Protein AF-A0A961DXA1-F1 (afdb_monomer_lite)

Radius of gyration: 20.03 Å; chains: 1; bounding box: 46×33×46 Å

Structure (mmCIF, N/CA/C/O backbone):
data_AF-A0A961DXA1-F1
#
_entry.id   AF-A0A961DXA1-F1
#
loop_
_atom_site.group_PDB
_atom_site.id
_atom_site.type_symbol
_atom_site.label_atom_id
_atom_site.label_alt_id
_atom_site.label_comp_id
_atom_site.label_asym_id
_atom_site.label_entity_id
_atom_site.label_seq_id
_atom_site.pdbx_PDB_ins_code
_atom_site.Cartn_x
_atom_site.Cartn_y
_atom_site.Cartn_z
_atom_site.occupancy
_atom_site.B_iso_or_equiv
_atom_site.auth_seq_id
_atom_site.auth_comp_id
_atom_site.auth_asym_id
_atom_site.auth_atom_id
_atom_site.pdbx_PDB_model_num
ATOM 1 N N . LYS A 1 1 ? -13.121 -15.290 17.271 1.00 86.81 1 LYS A N 1
ATOM 2 C CA . LYS A 1 1 ? -14.199 -15.641 16.306 1.00 86.81 1 LYS A CA 1
ATOM 3 C C . LYS A 1 1 ? -14.186 -14.583 15.214 1.00 86.81 1 LYS A C 1
ATOM 5 O O . LYS A 1 1 ? -14.109 -13.421 15.574 1.00 86.81 1 LYS A O 1
ATOM 10 N N . VAL A 1 2 ? -14.230 -14.962 13.937 1.00 93.38 2 VAL A N 1
ATOM 11 C CA . VAL A 1 2 ? -14.246 -14.004 12.815 1.00 93.38 2 VAL A CA 1
ATOM 12 C C . VAL A 1 2 ? -15.677 -13.859 12.297 1.00 93.38 2 VAL A C 1
ATOM 14 O O . VAL A 1 2 ? -16.387 -14.860 12.191 1.00 93.38 2 VAL A O 1
ATOM 17 N N . VAL A 1 3 ? -16.096 -12.627 11.999 1.00 96.19 3 VAL A N 1
ATOM 18 C CA . VAL A 1 3 ? -17.379 -12.318 11.351 1.00 96.19 3 VAL A CA 1
ATOM 19 C C . VAL A 1 3 ? -17.080 -11.626 10.025 1.00 96.19 3 VAL A C 1
ATOM 21 O O . VAL A 1 3 ? -16.496 -10.549 10.012 1.00 96.19 3 VAL A O 1
ATOM 24 N N . LEU A 1 4 ? -17.459 -12.258 8.914 1.00 96.62 4 LEU A N 1
ATOM 25 C CA . LEU A 1 4 ? -17.276 -11.705 7.574 1.00 96.62 4 LEU A CA 1
ATOM 26 C C . LEU A 1 4 ? -18.495 -10.856 7.194 1.00 96.62 4 LEU A C 1
ATOM 28 O O . LEU A 1 4 ? -19.601 -11.380 7.066 1.00 96.62 4 LEU A O 1
ATOM 32 N N . LEU A 1 5 ? -18.276 -9.558 6.997 1.00 97.38 5 LEU A N 1
ATOM 33 C CA . LEU A 1 5 ? -19.276 -8.621 6.489 1.00 97.38 5 LEU A CA 1
ATOM 34 C C . LEU A 1 5 ? -19.124 -8.483 4.971 1.00 97.38 5 LEU A C 1
ATOM 36 O O . LEU A 1 5 ? -18.008 -8.410 4.462 1.00 97.38 5 LEU A O 1
ATOM 40 N N . THR A 1 6 ? -20.242 -8.484 4.241 1.00 97.06 6 THR A N 1
ATOM 41 C CA . THR A 1 6 ? -20.252 -8.347 2.775 1.00 97.06 6 THR A CA 1
ATOM 42 C C . THR A 1 6 ? -21.432 -7.499 2.308 1.00 97.06 6 THR A C 1
ATOM 44 O O . THR A 1 6 ? -22.457 -7.408 2.986 1.00 97.06 6 THR A O 1
ATOM 47 N N . GLY A 1 7 ? -21.295 -6.892 1.127 1.00 98.25 7 GLY A N 1
ATOM 48 C CA . GLY A 1 7 ? -22.300 -5.998 0.551 1.00 98.25 7 GLY A CA 1
ATOM 49 C C . GLY A 1 7 ? -22.149 -4.546 1.016 1.00 98.25 7 GLY A C 1
ATOM 50 O O . GLY A 1 7 ? -21.537 -4.260 2.042 1.00 98.25 7 GLY A O 1
ATOM 51 N N . ALA A 1 8 ? -22.701 -3.615 0.233 1.00 98.12 8 ALA A N 1
ATOM 52 C CA . ALA A 1 8 ? -22.456 -2.180 0.394 1.00 98.12 8 ALA A CA 1
ATOM 53 C C . ALA A 1 8 ? -22.801 -1.656 1.798 1.00 98.12 8 ALA A C 1
ATOM 55 O O . ALA A 1 8 ? -21.981 -0.983 2.409 1.00 98.12 8 ALA A O 1
ATOM 56 N N . THR A 1 9 ? -23.969 -2.012 2.338 1.00 97.81 9 THR A N 1
ATOM 57 C CA . THR A 1 9 ? -24.428 -1.537 3.655 1.00 97.81 9 THR A CA 1
ATOM 58 C C . THR A 1 9 ? -23.549 -2.038 4.800 1.00 97.81 9 THR A C 1
ATOM 60 O O . THR A 1 9 ? -23.191 -1.269 5.687 1.00 97.81 9 THR A O 1
ATOM 63 N N . ALA A 1 10 ? -23.171 -3.319 4.783 1.00 97.50 10 ALA A N 1
ATOM 64 C CA . ALA A 1 10 ? -22.321 -3.884 5.827 1.00 97.50 10 ALA A CA 1
ATOM 65 C C . ALA A 1 10 ? -20.887 -3.337 5.736 1.00 97.50 10 ALA A C 1
ATOM 67 O O . ALA A 1 10 ? -20.267 -3.057 6.760 1.00 97.50 10 ALA A O 1
ATOM 68 N N . ASN A 1 11 ? -20.387 -3.127 4.514 1.00 97.69 11 ASN A N 1
ATOM 69 C CA . ASN A 1 11 ? -19.093 -2.495 4.283 1.00 97.69 11 ASN A CA 1
ATOM 70 C C . ASN A 1 11 ? -19.090 -1.026 4.722 1.00 97.69 11 ASN A C 1
ATOM 72 O O . ASN A 1 11 ? -18.104 -0.581 5.295 1.00 97.69 11 ASN A O 1
ATOM 76 N N . GLU A 1 12 ? -20.169 -0.274 4.487 1.00 97.31 12 GLU A N 1
ATOM 77 C CA . GLU A 1 12 ? -20.277 1.109 4.960 1.00 97.31 12 GLU A CA 1
ATOM 78 C C . GLU A 1 12 ? -20.164 1.178 6.484 1.00 97.31 12 GLU A C 1
ATOM 80 O O . GLU A 1 12 ? -19.378 1.974 6.992 1.00 97.31 12 GLU A O 1
ATOM 85 N N . PHE A 1 13 ? -20.887 0.313 7.201 1.00 96.62 13 PHE A N 1
ATOM 86 C CA . PHE A 1 13 ? -20.749 0.191 8.652 1.00 96.62 13 PHE A CA 1
ATOM 87 C C . PHE A 1 13 ? -19.298 -0.111 9.051 1.00 96.62 13 PHE A C 1
ATOM 89 O O . PHE A 1 13 ? -18.731 0.609 9.865 1.00 96.62 13 PHE A O 1
ATOM 96 N N . PHE A 1 14 ? -18.682 -1.126 8.438 1.00 95.56 1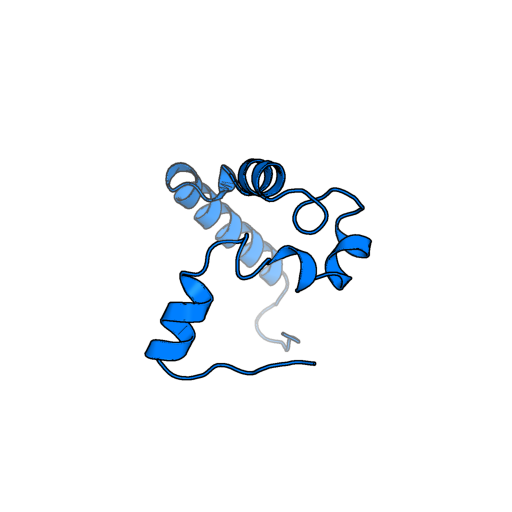4 PHE A N 1
ATOM 97 C CA . PHE A 1 14 ? -17.320 -1.542 8.773 1.00 95.56 14 PHE A CA 1
ATOM 98 C C . PHE A 1 14 ? -16.278 -0.438 8.529 1.00 95.56 14 PHE A C 1
ATOM 100 O O . PHE A 1 14 ? -15.434 -0.199 9.383 1.00 95.56 14 PHE A O 1
ATOM 107 N N . PHE A 1 15 ? -16.335 0.253 7.385 1.00 94.19 15 PHE A N 1
ATOM 108 C CA . PHE A 1 15 ? -15.339 1.266 7.013 1.00 94.19 15 PHE A CA 1
ATOM 109 C C . PHE A 1 15 ? -15.564 2.638 7.656 1.00 94.19 15 PHE A C 1
ATOM 111 O O . PHE A 1 15 ? -14.637 3.447 7.670 1.00 94.19 15 PHE A O 1
ATOM 118 N N . ARG A 1 16 ? -16.781 2.941 8.129 1.00 94.31 16 ARG A N 1
ATOM 119 C CA . ARG A 1 16 ? -17.105 4.229 8.770 1.00 94.31 16 ARG A CA 1
ATOM 120 C C . ARG A 1 16 ? -17.153 4.160 10.298 1.00 94.31 16 ARG A C 1
ATOM 122 O O . ARG A 1 16 ? -17.343 5.209 10.911 1.00 94.31 16 ARG A O 1
ATOM 129 N N . ALA A 1 17 ? -17.018 2.975 10.893 1.00 93.88 17 ALA A N 1
ATOM 130 C CA . ALA A 1 17 ? -16.917 2.810 12.339 1.00 93.88 17 ALA A CA 1
ATOM 131 C C . ALA A 1 17 ? -15.705 3.574 12.896 1.00 93.88 17 ALA A C 1
ATOM 133 O O . ALA A 1 17 ? -14.671 3.678 12.232 1.00 93.88 17 ALA A O 1
ATOM 134 N N . ALA A 1 18 ? -15.839 4.123 14.104 1.00 88.00 18 ALA A N 1
ATOM 135 C CA . ALA A 1 18 ? -14.708 4.718 14.805 1.00 88.00 18 ALA A CA 1
ATOM 136 C C . ALA A 1 18 ? -13.772 3.617 15.334 1.00 88.00 18 ALA A C 1
ATOM 138 O O . ALA A 1 18 ? -14.220 2.501 15.595 1.00 88.00 18 ALA A O 1
ATOM 139 N N . ASP A 1 19 ? -12.498 3.945 15.568 1.00 83.62 19 ASP A N 1
ATOM 140 C CA . ASP A 1 19 ? -11.534 3.007 16.172 1.00 83.62 19 ASP A CA 1
ATOM 141 C C . ASP A 1 19 ? -11.997 2.521 17.564 1.00 83.62 19 ASP A C 1
ATOM 143 O O . ASP A 1 19 ? -11.670 1.414 17.975 1.00 83.62 19 ASP A O 1
ATOM 147 N N . GLU A 1 20 ? -12.801 3.322 18.276 1.00 85.56 20 GLU A N 1
ATOM 148 C CA . GLU A 1 20 ? -13.428 2.954 19.557 1.00 85.56 20 GLU A CA 1
ATOM 149 C C . GLU A 1 20 ? -14.463 1.822 19.412 1.00 85.56 20 GLU A C 1
ATOM 151 O O . GLU A 1 20 ? -14.644 1.030 20.338 1.00 85.56 20 GLU A O 1
ATOM 156 N N . ASP A 1 21 ? -15.129 1.735 18.254 1.00 87.38 21 ASP A N 1
ATOM 157 C CA . ASP A 1 21 ? -16.131 0.709 17.947 1.00 87.38 21 ASP A CA 1
ATOM 158 C C . ASP A 1 21 ? -15.490 -0.535 17.312 1.00 87.38 21 ASP A C 1
ATOM 160 O O . ASP A 1 21 ? -15.876 -1.667 17.617 1.00 87.38 21 ASP A O 1
ATOM 164 N N . LEU A 1 22 ? -14.528 -0.327 16.405 1.00 88.25 22 LEU A N 1
ATOM 165 C CA . LEU A 1 22 ? -13.791 -1.368 15.687 1.00 88.25 22 LEU A CA 1
ATOM 166 C C . LEU A 1 22 ? -12.299 -1.007 15.603 1.00 88.25 22 LEU A C 1
ATOM 168 O O . LEU A 1 22 ? -11.851 -0.403 14.631 1.00 88.25 22 LEU A O 1
ATOM 172 N N . ASP A 1 23 ? -11.521 -1.429 16.602 1.00 84.06 23 ASP A N 1
ATOM 173 C CA . ASP A 1 23 ? -10.089 -1.123 16.666 1.00 84.06 23 ASP A CA 1
ATOM 174 C C . ASP A 1 23 ? -9.276 -1.914 15.626 1.00 84.06 23 ASP A C 1
ATOM 176 O O . ASP A 1 23 ? -9.191 -3.148 15.643 1.00 84.06 23 ASP A O 1
ATOM 180 N N . GLN A 1 24 ? -8.611 -1.185 14.731 1.00 79.69 24 GLN A N 1
ATOM 181 C CA . GLN A 1 24 ? -7.718 -1.751 13.727 1.00 79.69 24 GLN A CA 1
ATOM 182 C C . GLN A 1 24 ? -6.433 -2.359 14.329 1.00 79.69 24 GLN A C 1
ATOM 184 O O . GLN A 1 24 ? -5.835 -3.236 13.706 1.00 79.69 24 GLN A O 1
ATOM 189 N N . ALA A 1 25 ? -5.977 -1.906 15.505 1.00 75.81 25 ALA A N 1
ATOM 190 C CA . ALA A 1 25 ? -4.763 -2.407 16.169 1.00 75.81 25 ALA A CA 1
ATOM 191 C C . ALA A 1 25 ? -4.817 -3.928 16.384 1.00 75.81 25 ALA A C 1
ATOM 193 O O . ALA A 1 25 ? -3.903 -4.664 16.005 1.00 75.81 25 ALA A O 1
ATOM 194 N N . GLU A 1 26 ? -5.952 -4.389 16.906 1.00 79.44 26 GLU A N 1
ATOM 195 C CA . GLU A 1 26 ? -6.211 -5.783 17.268 1.00 79.44 26 GLU A CA 1
ATOM 196 C C . GLU A 1 26 ? -6.286 -6.717 16.048 1.00 79.44 26 GLU A C 1
ATOM 198 O O . GLU A 1 26 ? -6.152 -7.935 16.173 1.00 79.44 26 GLU A O 1
ATOM 203 N N . ALA A 1 27 ? -6.475 -6.169 14.844 1.00 84.12 27 ALA A N 1
ATOM 204 C CA . ALA A 1 27 ? -6.599 -6.958 13.623 1.00 84.12 27 ALA A CA 1
ATOM 205 C C . ALA A 1 27 ? -5.247 -7.437 13.057 1.00 84.12 27 ALA A C 1
ATOM 207 O O . ALA A 1 27 ? -5.218 -8.413 1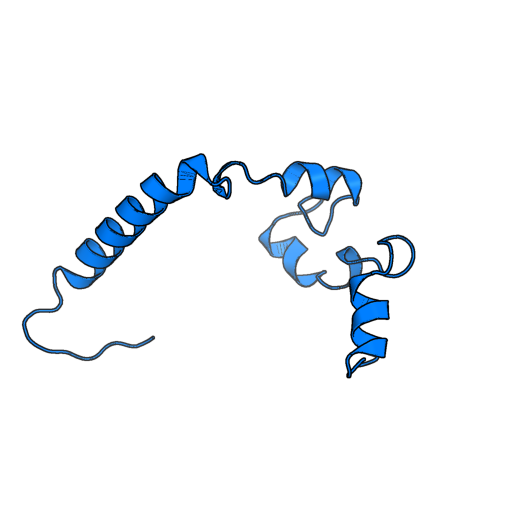2.301 1.00 84.12 27 ALA A O 1
ATOM 208 N N . TYR A 1 28 ? -4.129 -6.792 13.418 1.00 82.94 28 TYR A N 1
ATOM 209 C CA . TYR A 1 28 ? -2.813 -7.039 12.806 1.00 82.94 28 TYR A CA 1
ATOM 210 C C . TYR A 1 28 ? -1.682 -7.357 13.809 1.00 82.94 28 TYR A C 1
ATOM 212 O O . TYR A 1 28 ? -0.563 -6.860 13.642 1.00 82.94 28 TYR A O 1
ATOM 220 N N . PRO A 1 29 ? -1.887 -8.239 14.811 1.00 82.88 29 PRO A N 1
ATOM 221 C CA . PRO A 1 29 ? -0.871 -8.529 15.833 1.00 82.88 29 PRO A CA 1
ATOM 222 C C . PRO A 1 29 ? 0.400 -9.178 15.259 1.00 82.88 29 PRO A C 1
ATOM 224 O O . PRO A 1 29 ? 1.477 -9.114 15.849 1.00 82.88 29 PRO A O 1
ATOM 227 N N . PHE A 1 30 ? 0.303 -9.786 14.075 1.00 85.81 30 PHE A N 1
ATOM 228 C CA . PHE A 1 30 ? 1.435 -10.386 13.367 1.00 85.81 30 PHE A CA 1
ATOM 229 C C . PHE A 1 30 ? 2.413 -9.355 12.779 1.00 85.81 30 PHE A C 1
ATOM 231 O O . PHE A 1 30 ? 3.500 -9.738 12.353 1.00 85.81 30 PHE A O 1
ATOM 238 N N . MET A 1 31 ? 2.072 -8.061 12.777 1.00 87.69 31 MET A N 1
ATOM 239 C CA . MET A 1 31 ? 2.981 -6.996 12.339 1.00 87.69 31 MET A CA 1
ATOM 240 C C . MET A 1 31 ? 3.925 -6.523 13.454 1.00 87.69 31 MET A C 1
ATOM 242 O O . MET A 1 31 ? 4.997 -5.998 13.153 1.00 87.69 31 MET A O 1
ATOM 246 N N . THR A 1 32 ? 3.587 -6.744 14.730 1.00 87.06 32 THR A N 1
ATOM 247 C CA . THR A 1 32 ? 4.412 -6.318 15.876 1.00 87.06 32 THR A CA 1
ATOM 248 C C . THR A 1 32 ? 5.836 -6.895 15.846 1.00 87.06 32 THR A C 1
ATOM 250 O O . THR A 1 32 ? 6.778 -6.144 16.098 1.00 87.06 32 THR A O 1
ATOM 253 N N . PRO A 1 33 ? 6.072 -8.173 15.485 1.00 89.25 33 PRO A N 1
ATOM 254 C CA . PRO A 1 33 ? 7.433 -8.698 15.342 1.00 89.25 33 PRO A CA 1
ATOM 255 C C . PRO A 1 33 ? 8.235 -8.075 14.188 1.00 89.25 33 PRO A C 1
ATOM 257 O O . PRO A 1 33 ? 9.460 -8.102 14.228 1.00 89.25 33 PRO A O 1
ATOM 260 N N . ILE A 1 34 ? 7.563 -7.531 13.166 1.00 89.25 34 ILE A N 1
ATOM 261 C CA . ILE A 1 34 ? 8.198 -6.934 11.981 1.00 89.25 34 ILE A CA 1
ATOM 262 C C . ILE A 1 34 ? 8.566 -5.474 12.257 1.00 89.25 34 ILE A C 1
ATOM 264 O O . ILE A 1 34 ? 9.698 -5.061 12.019 1.00 89.25 34 ILE A O 1
ATOM 268 N N . PHE A 1 35 ? 7.611 -4.688 12.763 1.00 86.19 35 PHE A N 1
ATOM 269 C CA . PHE A 1 35 ? 7.797 -3.253 12.995 1.00 86.19 35 PHE A CA 1
ATOM 270 C C . PHE A 1 35 ? 8.400 -2.915 14.359 1.00 86.19 35 PHE A C 1
ATOM 272 O O . PHE A 1 35 ? 8.966 -1.836 14.527 1.00 86.19 35 PHE A O 1
ATOM 279 N N . GLY A 1 36 ? 8.303 -3.831 15.319 1.00 84.19 36 GLY A N 1
ATOM 280 C CA . GLY A 1 36 ? 8.681 -3.604 16.705 1.00 84.19 36 GLY A CA 1
ATOM 281 C C . GLY A 1 36 ? 7.501 -3.168 17.574 1.00 84.19 36 GLY A C 1
ATOM 282 O O . GLY A 1 36 ? 6.447 -2.749 17.096 1.00 84.19 36 GLY A O 1
ATOM 283 N N . LYS A 1 37 ? 7.698 -3.286 18.891 1.00 85.81 37 LYS A N 1
ATOM 284 C CA . LYS A 1 37 ? 6.697 -2.887 19.883 1.00 85.81 37 LYS A CA 1
ATOM 285 C C . LYS A 1 37 ? 6.490 -1.372 19.887 1.00 85.81 37 LYS A C 1
ATOM 287 O O . LYS A 1 37 ? 7.463 -0.624 19.787 1.00 85.81 37 LYS A O 1
ATOM 292 N N . GLY A 1 38 ? 5.253 -0.920 20.060 1.00 79.06 38 GLY A N 1
ATOM 293 C CA . GLY A 1 38 ? 4.894 0.499 20.097 1.00 79.06 38 GLY A CA 1
ATOM 294 C C . GLY A 1 38 ? 4.923 1.203 18.738 1.00 79.06 38 GLY A C 1
ATOM 295 O O . GLY A 1 38 ? 4.963 2.434 18.701 1.00 79.06 38 GLY A O 1
ATOM 296 N N . VAL A 1 39 ? 4.950 0.460 17.625 1.00 79.06 39 VAL A N 1
ATOM 297 C CA . VAL A 1 39 ? 5.089 1.007 16.266 1.00 79.06 39 VAL A CA 1
ATOM 298 C C . VAL A 1 39 ? 3.834 0.724 15.447 1.00 79.06 39 VAL A C 1
ATOM 300 O O . VAL A 1 39 ? 3.406 -0.422 15.330 1.00 79.06 39 VAL A O 1
ATOM 303 N N . VAL A 1 40 ? 3.269 1.778 14.845 1.00 78.31 40 VAL A N 1
ATOM 304 C CA . VAL A 1 40 ? 2.070 1.753 13.987 1.00 78.31 40 VAL A CA 1
A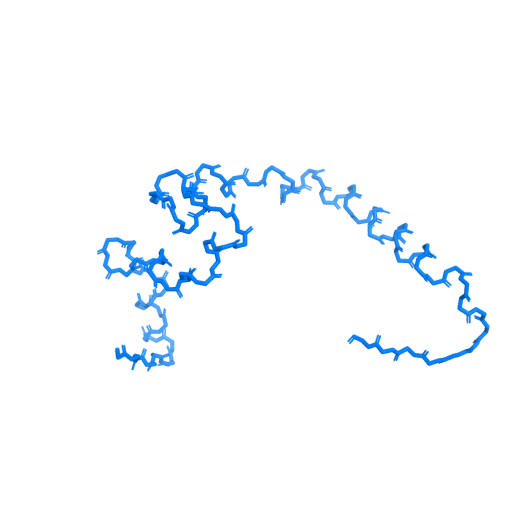TOM 305 C C . VAL A 1 40 ? 0.907 1.009 14.649 1.00 78.31 40 VAL A C 1
ATOM 307 O O . VAL A 1 40 ? 0.142 1.630 15.379 1.00 78.31 40 VAL A O 1
ATOM 310 N N . PHE A 1 41 ? 0.774 -0.298 14.412 1.00 72.81 41 PHE A N 1
ATOM 311 C CA . PHE A 1 41 ? -0.339 -1.124 14.878 1.00 72.81 41 PHE A CA 1
ATOM 312 C C . PHE A 1 41 ? -0.237 -1.526 16.352 1.00 72.81 41 PHE A C 1
ATOM 314 O O . PHE A 1 41 ? -1.259 -1.812 16.955 1.00 72.81 41 PHE A O 1
ATOM 321 N N . ASP A 1 42 ? 0.959 -1.455 16.944 1.00 75.94 42 ASP A N 1
ATOM 322 C CA . ASP A 1 42 ? 1.182 -1.660 18.387 1.00 75.94 42 ASP A CA 1
ATOM 323 C C . ASP A 1 42 ? 1.222 -0.324 19.165 1.00 75.94 42 ASP A C 1
ATOM 325 O O . ASP A 1 42 ? 1.675 -0.261 20.305 1.00 75.94 42 ASP A O 1
ATOM 329 N N . ALA A 1 43 ? 0.806 0.777 18.526 1.00 77.12 43 ALA A N 1
ATOM 330 C CA . ALA A 1 43 ? 0.733 2.118 19.107 1.00 77.12 43 ALA A CA 1
ATOM 331 C C . ALA A 1 43 ? -0.720 2.604 19.222 1.00 77.12 43 ALA A C 1
ATOM 333 O O . ALA A 1 43 ? -1.585 2.149 18.466 1.00 77.12 43 ALA A O 1
ATOM 334 N N . SER A 1 44 ? -0.963 3.572 20.122 1.00 77.00 44 SER A N 1
ATOM 335 C CA . SER A 1 44 ? -2.283 4.200 20.277 1.00 77.00 44 SER A CA 1
ATOM 336 C C . SER A 1 44 ? -2.762 4.840 18.963 1.00 77.00 44 SER A C 1
ATOM 338 O O . SER A 1 44 ? -1.922 5.239 18.140 1.00 77.00 44 SER A O 1
ATOM 340 N N . PRO A 1 45 ? -4.084 4.981 18.754 1.00 73.75 45 PRO A N 1
ATOM 341 C CA . PRO A 1 45 ? -4.642 5.565 17.532 1.00 73.75 45 PRO A CA 1
ATOM 342 C C . PRO A 1 45 ? -4.045 6.938 17.179 1.00 73.75 45 PRO A C 1
ATOM 344 O O . PRO A 1 45 ? -3.684 7.194 16.026 1.00 73.75 45 PRO A O 1
ATOM 347 N N . GLU A 1 46 ? -3.834 7.802 18.175 1.00 73.81 46 GLU A N 1
ATOM 348 C CA . GLU A 1 46 ? -3.259 9.142 17.999 1.00 73.81 46 GLU A CA 1
ATOM 349 C C . GLU A 1 46 ? -1.815 9.068 17.491 1.00 73.81 46 GLU A C 1
ATOM 351 O O . GLU A 1 46 ? -1.454 9.716 16.504 1.00 73.81 46 GLU A O 1
ATOM 356 N N . ARG A 1 47 ? -0.998 8.215 18.124 1.00 73.19 47 ARG A N 1
ATOM 357 C CA . ARG A 1 47 ? 0.411 8.001 17.770 1.00 73.19 47 ARG A CA 1
ATOM 358 C C . ARG A 1 47 ? 0.538 7.413 16.364 1.00 73.19 47 ARG A C 1
ATOM 360 O O . ARG A 1 47 ? 1.398 7.828 15.588 1.00 73.19 47 ARG A O 1
ATOM 367 N N . ARG A 1 48 ? -0.339 6.472 16.008 1.00 72.88 48 ARG A N 1
ATOM 368 C CA . ARG A 1 48 ? -0.388 5.861 14.674 1.00 72.88 48 ARG A CA 1
ATOM 369 C C . ARG A 1 48 ? -0.712 6.891 13.602 1.00 72.88 48 ARG A C 1
ATOM 371 O O . ARG A 1 48 ? -0.048 6.917 12.567 1.00 72.88 48 ARG A O 1
ATOM 378 N N . LYS A 1 49 ? -1.696 7.757 13.856 1.00 68.38 49 LYS A N 1
ATOM 379 C CA . LYS A 1 49 ? -2.086 8.827 12.933 1.00 68.38 49 LYS A CA 1
ATOM 380 C C . LYS A 1 49 ? -0.919 9.770 12.653 1.00 68.38 49 LYS A C 1
ATOM 382 O O . LYS A 1 49 ? -0.690 10.117 11.501 1.00 68.38 49 LYS A O 1
ATOM 387 N N . GLU A 1 50 ? -0.138 10.139 13.666 1.00 69.75 50 GLU A N 1
ATOM 388 C CA . GLU A 1 50 ? 1.089 10.931 13.490 1.00 69.75 50 GLU A CA 1
ATOM 389 C C . GLU A 1 50 ? 2.135 10.204 12.631 1.00 69.75 50 GLU A C 1
ATOM 391 O O . GLU A 1 50 ? 2.672 10.795 11.695 1.00 69.75 50 GLU A O 1
ATOM 396 N N . MET A 1 51 ? 2.374 8.913 12.887 1.00 68.44 51 MET A N 1
ATOM 397 C CA . MET A 1 51 ? 3.351 8.102 12.142 1.00 68.44 51 MET A CA 1
ATOM 398 C C . MET A 1 51 ? 2.936 7.836 10.688 1.00 68.44 51 MET A C 1
ATOM 400 O O . MET A 1 51 ? 3.790 7.731 9.809 1.00 68.44 51 MET A O 1
ATOM 404 N N . LEU A 1 52 ? 1.631 7.743 10.422 1.00 65.25 52 LEU A N 1
ATOM 405 C CA . LEU A 1 52 ? 1.068 7.525 9.088 1.00 65.25 52 LEU A CA 1
ATOM 406 C C . LEU A 1 52 ? 0.980 8.797 8.239 1.00 65.25 52 LEU A C 1
ATOM 408 O O . LEU A 1 52 ? 0.654 8.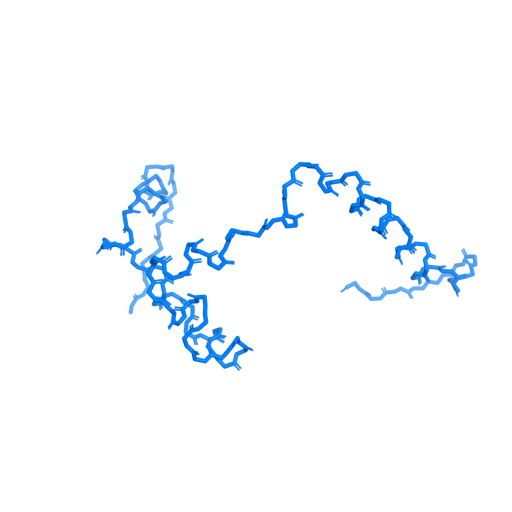693 7.054 1.00 65.25 52 LEU A O 1
ATOM 412 N N . HIS A 1 53 ? 1.300 9.982 8.778 1.00 63.59 53 HIS A N 1
ATOM 413 C CA . HIS A 1 53 ? 1.466 11.198 7.974 1.00 63.59 53 HIS A CA 1
ATOM 414 C C . HIS A 1 53 ? 2.747 11.106 7.133 1.00 63.59 53 HIS A C 1
ATOM 416 O O . HIS A 1 53 ? 3.732 11.814 7.340 1.00 63.59 53 HIS A O 1
ATOM 422 N N . ASN A 1 54 ? 2.720 10.211 6.151 1.00 64.81 54 ASN A N 1
ATOM 423 C CA . ASN A 1 54 ? 3.818 9.955 5.249 1.00 64.81 54 ASN A CA 1
ATOM 424 C C . ASN A 1 54 ? 3.923 11.116 4.257 1.00 64.81 54 ASN A C 1
ATOM 426 O O . ASN A 1 54 ? 3.198 11.189 3.261 1.00 64.81 54 ASN A O 1
ATOM 430 N N . SER A 1 55 ? 4.831 12.048 4.542 1.00 76.00 55 SER A N 1
ATOM 431 C CA . SER A 1 55 ? 5.130 13.179 3.664 1.00 76.00 55 SER A CA 1
ATOM 432 C C . SER A 1 55 ? 5.512 12.724 2.257 1.00 76.00 55 SER A C 1
ATOM 434 O O . SER A 1 55 ? 5.170 13.413 1.301 1.00 76.00 55 SER A O 1
ATOM 436 N N . ALA A 1 56 ? 6.108 11.535 2.104 1.00 79.44 56 ALA A N 1
ATOM 437 C CA . ALA A 1 56 ? 6.515 11.007 0.809 1.00 79.44 56 ALA A CA 1
ATOM 438 C C . ALA A 1 56 ? 5.335 10.729 -0.135 1.00 79.44 56 ALA A C 1
ATOM 440 O O . ALA A 1 56 ? 5.531 10.740 -1.346 1.00 79.44 56 ALA A O 1
ATOM 441 N N . LEU A 1 57 ? 4.115 10.515 0.370 1.00 82.25 57 LEU A N 1
ATOM 442 C CA . LEU A 1 57 ? 2.936 10.262 -0.471 1.00 82.25 57 LEU A CA 1
ATOM 443 C C . LEU A 1 57 ? 2.218 11.545 -0.917 1.00 82.25 57 LEU A C 1
ATOM 445 O O . LEU A 1 57 ? 1.186 11.478 -1.583 1.00 82.25 57 LEU A O 1
ATOM 449 N N . ARG A 1 58 ? 2.748 12.728 -0.581 1.00 85.69 58 ARG A N 1
ATOM 450 C CA . ARG A 1 58 ? 2.161 14.000 -1.022 1.00 85.69 58 ARG A CA 1
ATOM 451 C C . ARG A 1 58 ? 2.382 14.231 -2.517 1.00 85.69 58 ARG A C 1
ATOM 453 O O . ARG A 1 58 ? 3.423 13.875 -3.068 1.00 85.69 58 ARG A O 1
ATOM 460 N N . GLY A 1 59 ? 1.413 14.904 -3.143 1.00 86.81 59 GLY A N 1
ATOM 461 C CA . GLY A 1 59 ? 1.398 15.210 -4.579 1.00 86.81 59 GLY A CA 1
ATOM 462 C C . GLY A 1 59 ? 2.699 15.829 -5.098 1.00 86.81 59 GLY A C 1
ATOM 463 O O . GLY A 1 59 ? 3.191 15.428 -6.152 1.00 86.81 59 GLY A O 1
ATOM 464 N N . ASP A 1 60 ? 3.311 16.718 -4.313 1.00 89.50 60 ASP A N 1
ATOM 465 C CA . ASP A 1 60 ? 4.565 17.402 -4.659 1.00 89.50 60 ASP A CA 1
ATOM 466 C C . ASP A 1 60 ? 5.734 16.435 -4.916 1.00 89.50 60 ASP A C 1
ATOM 468 O O . ASP A 1 60 ? 6.623 16.723 -5.720 1.00 89.50 60 ASP A O 1
ATOM 472 N N . HIS A 1 61 ? 5.720 15.251 -4.294 1.00 89.88 61 HIS A N 1
ATOM 473 C CA . HIS A 1 61 ? 6.753 14.231 -4.482 1.00 89.88 61 HIS A CA 1
ATOM 474 C C . HIS A 1 61 ? 6.478 13.292 -5.664 1.00 89.88 61 HIS A C 1
ATOM 476 O O . HIS A 1 61 ? 7.412 12.654 -6.156 1.00 89.88 61 HIS A O 1
ATOM 482 N N . MET A 1 62 ? 5.246 13.233 -6.186 1.00 92.38 62 MET A N 1
ATOM 483 C CA . MET A 1 62 ? 4.844 12.235 -7.192 1.00 92.38 62 MET A CA 1
ATOM 484 C C . MET A 1 62 ? 5.666 12.319 -8.479 1.00 92.38 62 MET A C 1
ATOM 486 O O . MET A 1 62 ? 6.051 11.297 -9.045 1.00 92.38 62 MET A O 1
ATOM 490 N N . ARG A 1 63 ? 6.012 13.536 -8.920 1.00 93.19 63 ARG A N 1
ATOM 491 C CA . ARG A 1 63 ? 6.860 13.727 -10.108 1.00 93.19 63 ARG A CA 1
ATOM 492 C C . ARG A 1 63 ? 8.265 13.148 -9.913 1.00 93.19 63 ARG A C 1
ATOM 494 O O . ARG A 1 63 ? 8.847 12.625 -10.861 1.00 93.19 63 ARG A O 1
ATOM 501 N N . SER A 1 64 ? 8.814 13.253 -8.704 1.00 93.94 64 SER A N 1
ATOM 502 C CA . SER A 1 64 ? 10.122 12.680 -8.368 1.00 93.94 64 SER A CA 1
ATOM 503 C C . SER A 1 64 ? 10.052 11.155 -8.277 1.00 93.94 64 SER A C 1
ATOM 505 O O . SER A 1 64 ? 10.920 10.461 -8.811 1.00 93.94 64 SER A O 1
ATOM 507 N N . HIS A 1 65 ? 8.983 10.626 -7.675 1.00 95.44 65 HIS A N 1
ATOM 508 C CA . HIS A 1 65 ? 8.758 9.183 -7.576 1.00 95.44 65 HIS A CA 1
ATOM 509 C C . HIS A 1 65 ? 8.624 8.531 -8.944 1.00 95.44 65 HIS A C 1
ATOM 511 O O . HIS A 1 65 ? 9.272 7.520 -9.175 1.00 95.44 65 HIS A O 1
ATOM 517 N N . ALA A 1 66 ? 7.894 9.146 -9.880 1.00 96.06 66 ALA A N 1
ATOM 518 C CA . ALA A 1 66 ? 7.783 8.638 -11.249 1.00 96.06 66 ALA A CA 1
ATOM 519 C C . ALA A 1 66 ? 9.159 8.478 -11.925 1.00 96.06 66 ALA A C 1
ATOM 521 O O . ALA A 1 66 ? 9.449 7.435 -12.505 1.00 96.06 66 ALA A O 1
ATOM 522 N N . ARG A 1 67 ? 10.045 9.476 -11.783 1.00 97.31 67 ARG A N 1
ATOM 523 C CA . ARG A 1 67 ? 11.422 9.411 -12.311 1.00 97.31 67 ARG A CA 1
ATOM 524 C C . ARG A 1 67 ? 12.268 8.350 -11.611 1.00 97.31 67 ARG A C 1
ATOM 526 O O . ARG A 1 67 ? 13.097 7.705 -12.243 1.00 97.31 67 ARG A O 1
ATOM 533 N N . THR A 1 68 ? 12.088 8.195 -10.302 1.00 97.31 68 THR A N 1
ATOM 534 C CA . THR A 1 68 ? 12.795 7.172 -9.524 1.00 97.31 68 THR A CA 1
ATOM 535 C C . THR A 1 68 ? 12.360 5.773 -9.940 1.00 97.31 68 THR A C 1
ATOM 537 O O . THR A 1 68 ? 13.222 4.955 -10.232 1.00 97.31 68 THR A O 1
ATOM 540 N N . ILE A 1 69 ? 11.056 5.523 -10.055 1.00 97.81 69 ILE A N 1
ATOM 541 C CA . ILE A 1 69 ? 10.511 4.234 -10.495 1.00 97.81 69 ILE A CA 1
ATOM 542 C C . ILE A 1 69 ? 11.009 3.896 -11.904 1.00 97.81 69 ILE A C 1
ATOM 544 O O . ILE A 1 69 ? 11.500 2.792 -12.111 1.00 97.81 69 ILE A O 1
ATOM 548 N N . GLU A 1 70 ? 10.967 4.845 -12.849 1.00 98.19 70 GLU A N 1
ATOM 549 C CA . GLU A 1 70 ? 11.503 4.626 -14.201 1.00 98.19 70 GLU A CA 1
ATOM 550 C C . GLU A 1 70 ? 12.975 4.198 -14.157 1.00 98.19 70 GLU A C 1
ATOM 552 O O . GLU A 1 70 ? 13.360 3.216 -14.792 1.00 98.19 70 GLU A O 1
ATOM 557 N N . ARG A 1 71 ? 13.800 4.923 -13.396 1.00 98.44 71 ARG A N 1
ATOM 558 C CA . ARG A 1 71 ? 15.227 4.618 -13.270 1.00 98.44 71 ARG A CA 1
ATOM 559 C C . ARG A 1 71 ? 15.463 3.228 -12.677 1.00 98.44 71 ARG A C 1
ATOM 561 O O . ARG A 1 71 ? 16.300 2.503 -13.208 1.00 98.44 71 ARG A O 1
ATOM 568 N N . GLU A 1 72 ? 14.755 2.854 -11.612 1.00 98.50 72 GLU A N 1
ATOM 569 C CA . GLU A 1 72 ? 14.942 1.541 -10.980 1.00 98.50 72 GLU A CA 1
ATOM 570 C C . GLU A 1 72 ? 14.474 0.398 -11.888 1.00 98.50 72 GLU A C 1
ATOM 572 O O . GLU A 1 72 ? 15.161 -0.616 -11.982 1.00 98.50 72 GLU A O 1
ATOM 577 N N . VAL A 1 73 ? 13.376 0.574 -12.632 1.00 98.00 73 VAL A N 1
ATOM 578 C CA . VAL A 1 73 ? 12.939 -0.422 -13.624 1.00 98.00 73 VAL A CA 1
ATOM 579 C C . VAL A 1 73 ? 13.974 -0.561 -14.739 1.00 98.00 73 VAL A C 1
ATOM 581 O O . VAL A 1 73 ? 14.361 -1.681 -15.058 1.00 98.00 73 VAL A O 1
ATOM 584 N N . ARG A 1 74 ? 14.487 0.549 -15.291 1.00 97.88 74 ARG A N 1
ATOM 585 C CA . ARG A 1 74 ? 15.555 0.507 -16.310 1.00 97.88 74 ARG A CA 1
ATOM 586 C C . ARG A 1 74 ? 16.797 -0.222 -15.807 1.00 97.88 74 ARG A C 1
ATOM 588 O O . ARG A 1 74 ? 17.361 -1.021 -16.542 1.00 97.88 74 ARG A O 1
ATOM 595 N N . ARG A 1 75 ? 17.190 0.026 -14.557 1.00 98.19 75 ARG A N 1
ATOM 596 C CA . ARG A 1 75 ? 18.317 -0.652 -13.911 1.00 98.19 75 ARG A CA 1
ATOM 597 C C . ARG A 1 75 ? 18.059 -2.148 -13.722 1.00 98.19 75 ARG A C 1
ATOM 599 O O . ARG A 1 75 ? 18.960 -2.951 -13.930 1.00 98.19 75 ARG A O 1
ATOM 606 N N . MET A 1 76 ? 16.843 -2.526 -13.331 1.00 97.56 76 MET A N 1
ATOM 607 C CA . MET A 1 76 ? 16.461 -3.925 -13.124 1.00 97.56 76 MET A CA 1
ATOM 608 C C . MET A 1 76 ? 16.557 -4.745 -14.418 1.00 97.56 76 MET A C 1
ATOM 610 O O . MET A 1 76 ? 16.962 -5.905 -14.373 1.00 97.56 76 MET A O 1
ATOM 614 N N . VAL A 1 77 ? 16.214 -4.139 -15.558 1.00 97.06 77 VAL A N 1
ATOM 615 C CA . VAL A 1 77 ? 16.172 -4.817 -16.866 1.00 97.06 77 VAL A CA 1
ATOM 616 C C . VAL A 1 77 ? 17.423 -4.606 -17.725 1.00 97.06 77 VAL A C 1
ATOM 618 O O . VAL A 1 77 ? 17.490 -5.117 -18.837 1.00 97.06 77 VAL A O 1
ATOM 621 N N . GLU A 1 78 ? 18.431 -3.879 -17.230 1.00 97.25 78 GLU A N 1
ATOM 622 C CA . GLU A 1 78 ? 19.629 -3.492 -18.000 1.00 97.25 78 GLU A CA 1
ATOM 623 C C . GLU A 1 78 ? 20.386 -4.697 -18.585 1.00 97.25 78 GLU A C 1
ATOM 625 O O . GLU A 1 78 ? 20.969 -4.604 -19.661 1.00 97.25 78 GLU A O 1
ATOM 630 N N . ASN A 1 79 ? 20.325 -5.845 -17.902 1.00 96.25 79 ASN A N 1
ATOM 631 C CA . ASN A 1 79 ? 21.053 -7.062 -18.264 1.00 96.25 79 ASN A CA 1
ATOM 632 C C . ASN A 1 79 ? 20.163 -8.176 -18.844 1.00 96.25 79 ASN A C 1
ATOM 634 O O . ASN A 1 79 ? 20.597 -9.324 -18.888 1.00 96.25 79 ASN A O 1
ATOM 638 N N . TRP A 1 80 ? 18.922 -7.881 -19.248 1.00 96.25 80 TRP A N 1
ATOM 639 C CA . TRP A 1 80 ? 17.994 -8.911 -19.747 1.00 96.25 80 TRP A CA 1
ATOM 640 C C . TRP A 1 80 ? 18.362 -9.474 -21.129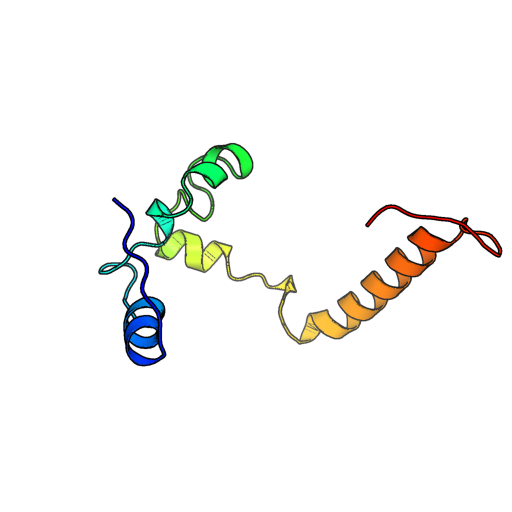 1.00 96.25 80 TRP A C 1
ATOM 642 O O . TRP A 1 80 ? 17.899 -10.555 -21.475 1.00 96.25 80 TRP A O 1
ATOM 652 N N . GLY A 1 81 ? 19.217 -8.792 -21.899 1.00 94.69 81 GLY A N 1
ATOM 653 C CA . GLY A 1 81 ? 19.489 -9.181 -23.285 1.00 94.69 81 GLY A CA 1
ATOM 654 C C . GLY A 1 81 ? 18.239 -9.053 -24.163 1.00 94.69 81 GLY A C 1
ATOM 655 O O . GLY A 1 81 ? 17.336 -8.280 -23.845 1.00 94.69 81 GLY A O 1
ATOM 656 N N . ASP A 1 82 ? 18.193 -9.795 -25.271 1.00 95.81 82 ASP A N 1
ATOM 657 C CA . ASP A 1 82 ? 17.081 -9.718 -26.229 1.00 95.81 82 ASP A CA 1
ATOM 658 C C . ASP A 1 82 ? 15.869 -10.584 -25.816 1.00 95.81 82 ASP A C 1
ATOM 660 O O . ASP A 1 82 ? 14.734 -10.252 -26.163 1.00 95.81 82 ASP A O 1
ATOM 664 N N . GLU A 1 83 ? 16.088 -11.674 -25.065 1.00 95.81 83 GLU A N 1
ATOM 665 C CA . GLU A 1 83 ? 15.051 -12.615 -24.611 1.00 95.81 83 GLU A CA 1
ATOM 666 C C . GLU A 1 83 ? 15.446 -13.382 -23.330 1.00 95.81 83 GLU A C 1
ATOM 668 O O . GLU A 1 83 ? 16.629 -13.577 -23.04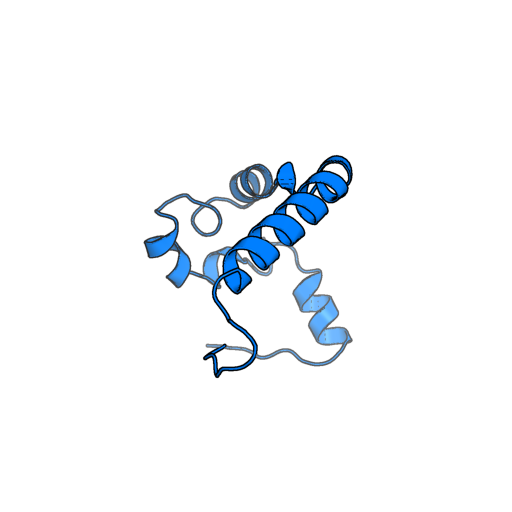8 1.00 95.81 83 GLU A O 1
ATOM 673 N N . GLY A 1 84 ? 14.451 -13.840 -22.556 1.00 94.62 84 GLY A N 1
ATOM 674 C CA . GLY A 1 84 ? 14.641 -14.600 -21.315 1.00 94.62 84 GLY A CA 1
ATOM 675 C C . GLY A 1 84 ? 13.325 -14.923 -20.593 1.00 94.62 84 GLY A C 1
ATOM 676 O O . GLY A 1 84 ? 12.241 -14.613 -21.085 1.00 94.62 84 GLY A O 1
ATOM 677 N N . GLU A 1 85 ? 13.424 -15.532 -19.413 1.00 97.19 85 GLU A N 1
ATOM 678 C CA . GLU A 1 85 ? 12.293 -15.867 -18.537 1.00 97.19 85 GLU A CA 1
ATOM 679 C C . GLU A 1 85 ? 12.543 -15.296 -17.135 1.00 97.19 85 GLU A C 1
ATOM 681 O O . GLU A 1 85 ? 13.686 -15.256 -16.672 1.00 97.19 85 GLU A O 1
ATOM 686 N N . ILE A 1 86 ? 11.482 -14.839 -16.468 1.00 96.44 86 ILE A N 1
ATOM 687 C CA . ILE A 1 86 ? 11.533 -14.331 -15.094 1.00 96.44 86 ILE A CA 1
ATOM 688 C C . ILE A 1 86 ? 10.431 -14.964 -14.248 1.00 96.44 86 ILE A C 1
ATOM 690 O O . ILE A 1 86 ? 9.380 -15.339 -14.765 1.00 96.44 86 ILE A O 1
ATOM 694 N N . ASP A 1 87 ? 10.672 -15.009 -12.942 1.00 95.25 87 ASP A N 1
ATOM 695 C CA . ASP A 1 87 ? 9.657 -15.273 -11.922 1.00 95.25 87 ASP A CA 1
ATOM 696 C C . ASP A 1 87 ? 9.140 -13.930 -11.370 1.00 95.25 87 ASP A C 1
ATOM 698 O O . ASP A 1 87 ? 9.933 -12.991 -11.218 1.00 95.25 87 ASP A O 1
ATOM 702 N N . LEU A 1 88 ? 7.827 -13.822 -11.137 1.00 91.62 88 LEU A N 1
ATOM 703 C CA . LEU A 1 88 ? 7.142 -12.578 -10.744 1.00 91.62 88 LEU A CA 1
ATOM 704 C C . LEU A 1 88 ? 6.985 -12.440 -9.227 1.00 91.62 88 LEU A C 1
ATOM 706 O O . LEU A 1 88 ? 6.550 -13.411 -8.573 1.00 91.62 88 LEU A O 1
#

Secondary structure (DSSP, 8-state):
------SHHHHHHHHHS-TTTS-SGGG-GGGHHHH-TTSGGGS-HHHHHHHT--GGGSHHHHHHHHHHHHHHHHHHTTT--S------

Foldseek 3Di:
DDDDFDDDVSVCCVVVDDCVRPPPLVVCPVCCVVQHACAQSNPDPVVNVVVPVPPCPDPVNVVVVVVVVVVVVCVVCVPCPPDDDDDD

pLDDT: mean 88.03, std 9.68, range [63.59, 98.5]

Sequence (88 aa):
KVVLLTGATANEFFFRAADEDLDQAEAYPFMTPIFGKGVVFDASPERRKEMLHNSALRGDHMRSHARTIEREVRRMVENWGDEGEIDL